Protein AF-M7T483-F1 (afdb_monomer_lite)

Sequence (157 aa):
MDLSTYAEATEHSGYFDQVITPQNVVDFENRFKQSIEASQPFVVAGEVCYWKNYGAYQSRNRITKRLLDFLSMDNHWQNFVQALRRLNKNPDCDNFLLFRKTCNQPKGFATPLTFLSFYNPAECPMVDKNIAYCGYIIEANMDMIIHLPSLREVMDG

pLDDT: mean 80.66, std 20.04, range [29.12, 96.88]

Radius of gyration: 17.55 Å; chains: 1; bounding box: 37×30×62 Å

Structure (mmCIF, N/CA/C/O backbone):
data_AF-M7T483-F1
#
_entry.id   AF-M7T483-F1
#
loop_
_atom_site.group_PDB
_atom_site.id
_atom_site.type_symbol
_atom_site.label_atom_id
_atom_site.label_alt_id
_atom_site.label_comp_id
_atom_site.label_asym_id
_atom_site.label_entity_id
_atom_site.label_seq_id
_atom_site.pdbx_PDB_ins_code
_atom_site.Cartn_x
_atom_site.Cartn_y
_atom_site.Cartn_z
_atom_site.occupancy
_atom_site.B_iso_or_equiv
_atom_site.auth_seq_id
_atom_site.auth_comp_id
_atom_site.auth_asym_id
_atom_site.auth_atom_id
_atom_site.pdbx_PDB_model_num
ATOM 1 N N . MET A 1 1 ? -2.509 13.318 8.811 1.00 85.50 1 MET A N 1
ATOM 2 C CA . MET A 1 1 ? -3.586 12.598 8.107 1.00 85.50 1 MET A CA 1
ATOM 3 C C . MET A 1 1 ? -4.179 11.599 9.076 1.00 85.50 1 MET A C 1
ATOM 5 O O . MET A 1 1 ? -3.464 10.709 9.504 1.00 85.50 1 MET A O 1
ATOM 9 N N . ASP A 1 2 ? -5.440 11.767 9.448 1.00 92.12 2 ASP A N 1
ATOM 10 C CA . ASP A 1 2 ? -6.140 10.838 10.338 1.00 92.12 2 ASP A CA 1
ATOM 11 C C . ASP A 1 2 ? -6.719 9.666 9.530 1.00 92.12 2 ASP A C 1
ATOM 13 O O . ASP A 1 2 ? -7.585 9.882 8.674 1.00 92.12 2 ASP A O 1
ATOM 17 N N . LEU A 1 3 ? -6.220 8.445 9.756 1.00 93.56 3 LEU A N 1
ATOM 18 C CA . LEU A 1 3 ? -6.688 7.259 9.037 1.00 93.56 3 LEU A CA 1
ATOM 19 C C . LEU A 1 3 ? -8.079 6.806 9.496 1.00 93.56 3 LEU A C 1
ATOM 21 O O . LEU A 1 3 ? -8.807 6.253 8.674 1.00 93.56 3 LEU A O 1
ATOM 25 N N . SER A 1 4 ? -8.488 7.129 10.729 1.00 94.56 4 SER A N 1
ATOM 26 C CA . SER A 1 4 ? -9.784 6.716 11.310 1.00 94.56 4 SER A CA 1
ATOM 27 C C . SER A 1 4 ? -10.975 7.321 10.591 1.00 94.56 4 SER A C 1
ATOM 29 O O . SER A 1 4 ? -12.099 6.834 10.653 1.00 94.56 4 SER A O 1
ATOM 31 N N . THR A 1 5 ? -10.703 8.361 9.814 1.00 93.62 5 THR A N 1
ATOM 32 C CA . THR A 1 5 ? -11.673 8.961 8.921 1.00 93.62 5 THR A CA 1
ATOM 33 C C . THR A 1 5 ? -12.023 8.061 7.732 1.00 93.62 5 THR A C 1
ATOM 35 O O . THR A 1 5 ? -12.873 8.462 6.947 1.00 93.62 5 THR A O 1
ATOM 38 N N . TYR A 1 6 ? -11.372 6.913 7.508 1.00 94.81 6 TYR A N 1
ATOM 39 C CA . TYR A 1 6 ? -11.778 5.960 6.465 1.00 94.81 6 TYR A CA 1
ATOM 40 C C . TYR A 1 6 ? -13.183 5.424 6.767 1.00 94.81 6 TYR A C 1
ATOM 42 O O . TYR A 1 6 ? -13.481 5.045 7.895 1.00 94.81 6 TYR A O 1
ATOM 50 N N . ALA A 1 7 ? -14.062 5.417 5.764 1.00 93.88 7 ALA A N 1
ATOM 51 C CA . ALA A 1 7 ? -15.483 5.124 5.943 1.00 93.88 7 ALA A CA 1
ATOM 52 C C . ALA A 1 7 ? -15.731 3.718 6.513 1.00 93.88 7 ALA A C 1
ATOM 54 O O . ALA A 1 7 ? -16.668 3.532 7.283 1.00 93.88 7 ALA A O 1
ATOM 55 N N . GLU A 1 8 ? -14.865 2.757 6.182 1.00 94.81 8 GLU A N 1
ATOM 56 C CA . GLU A 1 8 ? -14.955 1.363 6.638 1.00 94.81 8 GLU A CA 1
ATOM 57 C C . GLU A 1 8 ? -13.886 1.038 7.697 1.00 94.81 8 GLU A C 1
ATOM 59 O O . GLU A 1 8 ? -13.556 -0.121 7.917 1.00 94.81 8 GLU A O 1
ATOM 64 N N . ALA A 1 9 ? -13.325 2.044 8.389 1.00 94.00 9 ALA A N 1
ATOM 65 C CA . ALA A 1 9 ? -12.304 1.820 9.424 1.00 94.00 9 ALA A CA 1
ATOM 66 C C . ALA A 1 9 ? -12.780 0.844 10.517 1.00 94.00 9 ALA A C 1
ATOM 68 O O . ALA A 1 9 ? -12.014 0.013 10.995 1.00 94.00 9 ALA A O 1
ATOM 69 N N . THR A 1 10 ? -14.068 0.895 10.872 1.00 93.50 10 THR A N 1
ATOM 70 C CA . THR A 1 10 ? -14.661 0.007 11.889 1.00 93.50 10 THR A CA 1
ATOM 71 C C . THR A 1 10 ? -14.723 -1.465 11.468 1.00 93.50 10 THR A C 1
ATOM 73 O O . THR A 1 10 ? -14.725 -2.336 12.336 1.00 93.50 10 THR A O 1
ATOM 76 N N . GLU A 1 11 ? -14.705 -1.763 10.165 1.00 94.12 11 GLU A N 1
ATOM 77 C CA . GLU A 1 11 ? -14.669 -3.132 9.624 1.00 94.12 11 GLU A CA 1
ATOM 78 C C . GLU A 1 11 ? -13.260 -3.748 9.706 1.00 94.12 11 GLU A C 1
ATOM 80 O O . GLU A 1 11 ? -13.072 -4.950 9.510 1.00 94.12 11 GLU A O 1
ATOM 85 N N . HIS A 1 12 ? -12.259 -2.931 10.038 1.00 93.06 12 HIS A N 1
ATOM 86 C CA . HIS A 1 12 ? -10.848 -3.286 10.036 1.00 93.06 12 HIS A CA 1
ATOM 87 C C . HIS A 1 12 ? -10.199 -2.995 11.393 1.00 93.06 12 HIS A C 1
ATOM 89 O O . HIS A 1 12 ? -9.280 -2.187 11.501 1.00 93.06 12 HIS A O 1
ATOM 95 N N . SER A 1 13 ? -10.677 -3.664 12.445 1.00 90.19 13 SER A N 1
ATOM 96 C CA . SER A 1 13 ? -10.157 -3.485 13.808 1.00 90.19 13 SER A CA 1
ATOM 97 C C . SER A 1 13 ? -8.630 -3.655 13.879 1.00 90.19 13 SER A C 1
ATOM 99 O O . SER A 1 13 ? -8.084 -4.621 13.345 1.00 90.19 13 SER A O 1
ATOM 101 N N . GLY A 1 14 ? -7.946 -2.709 14.531 1.00 91.38 14 GLY A N 1
ATOM 102 C CA . GLY A 1 14 ? -6.478 -2.656 14.619 1.00 91.38 14 GLY A CA 1
ATOM 103 C C . GLY A 1 14 ? -5.778 -2.044 13.398 1.00 91.38 14 GLY A C 1
ATOM 104 O O . GLY A 1 14 ? -4.550 -2.008 13.354 1.00 91.38 14 GLY A O 1
ATOM 105 N N . TYR A 1 15 ? -6.544 -1.565 12.415 1.00 94.62 15 TYR A N 1
ATOM 106 C CA . TYR A 1 15 ? -6.067 -0.811 11.260 1.00 94.62 15 TYR A CA 1
ATOM 107 C C . TYR A 1 15 ? -6.847 0.496 11.132 1.00 94.62 15 TYR A C 1
ATOM 109 O O . TYR A 1 15 ? -7.947 0.637 11.663 1.00 94.62 15 TYR A O 1
ATOM 117 N N . PHE A 1 16 ? -6.286 1.458 10.395 1.00 95.25 16 PHE A N 1
ATOM 118 C CA . PHE A 1 16 ? -6.888 2.780 10.206 1.00 95.25 16 PHE A CA 1
ATOM 119 C C . PHE A 1 16 ? -7.154 3.529 11.526 1.00 95.25 16 PHE A C 1
ATOM 121 O O . PHE A 1 16 ? -8.013 4.392 11.579 1.00 95.25 16 PHE A O 1
ATOM 128 N N . ASP A 1 17 ? -6.418 3.252 12.597 1.00 94.75 17 ASP A N 1
ATOM 129 C CA . ASP A 1 17 ? -6.682 3.756 13.955 1.00 94.75 17 ASP A CA 1
ATOM 130 C C . ASP A 1 17 ? -5.732 4.881 14.399 1.00 94.75 17 ASP A C 1
ATOM 132 O O . ASP A 1 17 ? -5.738 5.316 15.550 1.00 94.75 17 ASP A O 1
ATOM 136 N N . GLN A 1 18 ? -4.912 5.377 13.477 1.00 93.19 18 GLN A N 1
ATOM 137 C CA . GLN A 1 18 ? -3.783 6.252 13.775 1.00 93.19 18 GLN A CA 1
ATOM 138 C C . GLN A 1 18 ? -3.810 7.552 12.967 1.00 93.19 18 GLN A C 1
ATOM 140 O O . GLN A 1 18 ? -4.285 7.624 11.829 1.00 93.19 18 GLN A O 1
ATOM 145 N N . VAL A 1 19 ? -3.223 8.594 13.555 1.00 94.44 19 VAL A N 1
ATOM 146 C CA . VAL A 1 19 ? -2.977 9.878 12.897 1.00 94.44 19 VAL A CA 1
ATOM 147 C C . VAL A 1 19 ? -1.531 9.923 12.421 1.00 94.44 19 VAL A C 1
ATOM 149 O O . VAL A 1 19 ? -0.605 9.969 13.226 1.00 94.44 19 VAL A O 1
ATOM 152 N N . ILE A 1 20 ? -1.331 9.956 11.105 1.00 91.25 20 ILE A N 1
ATOM 153 C CA . ILE A 1 20 ? -0.003 10.054 10.495 1.00 91.25 20 ILE A CA 1
ATOM 154 C C . ILE A 1 20 ? 0.449 11.514 10.439 1.00 91.25 20 ILE A C 1
ATOM 156 O O . ILE A 1 20 ? -0.238 12.370 9.868 1.00 91.25 20 ILE A O 1
ATOM 160 N N . THR A 1 21 ? 1.617 11.800 10.991 1.00 88.44 21 THR A N 1
ATOM 161 C CA . THR A 1 21 ? 2.282 13.104 11.044 1.00 88.44 21 THR A CA 1
ATOM 162 C C . THR A 1 21 ? 3.714 12.978 10.506 1.00 88.44 21 THR A C 1
ATOM 164 O O . THR A 1 21 ? 4.222 11.867 10.353 1.00 88.44 21 THR A O 1
ATOM 167 N N . PRO A 1 22 ? 4.414 14.093 10.230 1.00 86.44 22 PRO A N 1
ATOM 168 C CA . PRO A 1 22 ? 5.828 14.033 9.861 1.00 86.44 22 PRO A CA 1
ATOM 169 C C . PRO A 1 22 ? 6.711 13.318 10.897 1.00 86.44 22 PRO A C 1
ATOM 171 O O . PRO A 1 22 ? 7.745 12.772 10.536 1.00 86.44 22 PRO A O 1
ATOM 174 N N . GLN A 1 23 ? 6.312 13.305 12.172 1.00 87.44 23 GLN A N 1
ATOM 175 C CA . GLN A 1 23 ? 7.084 12.697 13.256 1.00 87.44 23 GLN A CA 1
ATOM 176 C C . GLN A 1 23 ? 6.980 11.167 13.292 1.00 87.44 23 GLN A C 1
ATOM 178 O O . GLN A 1 23 ? 7.907 10.533 13.780 1.00 87.44 23 GLN A O 1
ATOM 183 N N . ASN A 1 24 ? 5.888 10.578 12.791 1.00 88.31 24 ASN A N 1
ATOM 184 C CA . ASN A 1 24 ? 5.648 9.128 12.856 1.00 88.31 24 ASN A CA 1
ATOM 185 C C . ASN A 1 24 ? 5.548 8.447 11.480 1.00 88.31 24 ASN A C 1
ATOM 187 O O . ASN A 1 24 ? 5.263 7.253 11.404 1.00 88.31 24 ASN A O 1
ATOM 191 N N . VAL A 1 25 ? 5.796 9.176 10.384 1.00 87.88 25 VAL A N 1
ATOM 192 C CA . VAL A 1 25 ? 5.761 8.602 9.029 1.00 87.88 25 VAL A CA 1
ATOM 193 C C . VAL A 1 25 ? 6.766 7.456 8.866 1.00 87.88 25 VAL A C 1
ATOM 195 O O . VAL A 1 25 ? 6.446 6.457 8.234 1.00 87.88 25 VAL A O 1
ATOM 198 N N . VAL A 1 26 ? 7.932 7.547 9.513 1.00 89.19 26 VAL A N 1
ATOM 199 C CA . VAL A 1 26 ? 8.960 6.492 9.491 1.00 89.19 26 VAL A CA 1
ATOM 200 C C . VAL A 1 26 ? 8.461 5.214 10.169 1.00 89.19 26 VAL A C 1
ATOM 202 O O . VAL A 1 26 ? 8.668 4.115 9.656 1.00 89.19 26 VAL A O 1
ATOM 205 N N . ASP A 1 27 ? 7.753 5.333 11.292 1.00 91.06 27 ASP A N 1
ATOM 206 C CA . ASP A 1 27 ? 7.159 4.178 11.973 1.00 91.06 27 ASP A CA 1
ATOM 207 C C . ASP A 1 27 ? 6.058 3.544 11.116 1.00 91.06 27 ASP A C 1
ATOM 209 O O . ASP A 1 27 ? 5.950 2.318 11.030 1.00 91.06 27 ASP A O 1
ATOM 213 N N . PHE A 1 28 ? 5.281 4.374 10.419 1.00 91.75 28 PHE A N 1
ATOM 214 C CA . PHE A 1 28 ? 4.248 3.919 9.498 1.00 91.75 28 PHE A CA 1
ATOM 215 C C . PHE A 1 28 ? 4.829 3.151 8.295 1.00 91.75 28 PHE A C 1
ATOM 217 O O . PHE A 1 28 ? 4.333 2.069 7.964 1.00 91.75 28 PHE A O 1
ATOM 224 N N . GLU A 1 29 ? 5.914 3.648 7.694 1.00 91.56 29 GLU A N 1
ATOM 225 C CA . GLU A 1 29 ? 6.679 2.954 6.646 1.00 91.56 29 GLU A CA 1
ATOM 226 C C . GLU A 1 29 ? 7.225 1.609 7.143 1.00 91.56 29 GLU A C 1
ATOM 228 O O . GLU A 1 29 ? 6.997 0.563 6.525 1.00 91.56 29 GLU A O 1
ATOM 233 N N . ASN A 1 30 ? 7.877 1.610 8.308 1.00 91.62 30 ASN A N 1
ATOM 234 C CA . ASN A 1 30 ? 8.443 0.404 8.909 1.00 91.62 30 ASN A CA 1
ATOM 235 C C . ASN A 1 30 ? 7.373 -0.652 9.199 1.00 91.62 30 ASN A C 1
ATOM 237 O O . ASN A 1 30 ? 7.592 -1.837 8.934 1.00 91.62 30 ASN A O 1
ATOM 241 N N . ARG A 1 31 ? 6.198 -0.243 9.687 1.00 92.62 31 ARG A N 1
ATOM 242 C CA . ARG A 1 31 ? 5.080 -1.156 9.946 1.00 92.62 31 ARG A CA 1
ATOM 243 C C . ARG A 1 31 ? 4.547 -1.781 8.659 1.00 92.62 31 ARG A C 1
ATOM 245 O O . ARG A 1 31 ? 4.260 -2.980 8.646 1.00 92.62 31 ARG A O 1
ATOM 252 N N . PHE A 1 32 ? 4.452 -1.014 7.569 1.00 94.81 32 PHE A N 1
ATOM 253 C CA . PHE A 1 32 ? 4.103 -1.569 6.259 1.00 94.81 32 PHE A CA 1
ATOM 254 C C . PHE A 1 32 ? 5.134 -2.610 5.818 1.00 94.81 32 PHE A C 1
ATOM 256 O O . PHE A 1 32 ? 4.766 -3.749 5.535 1.00 94.81 32 PHE A O 1
ATOM 263 N N . LYS A 1 33 ? 6.428 -2.268 5.842 1.00 94.62 33 LYS A N 1
ATOM 264 C CA . LYS A 1 33 ? 7.511 -3.191 5.475 1.00 94.62 33 LYS A CA 1
ATOM 265 C C . LYS A 1 33 ? 7.470 -4.487 6.289 1.00 94.62 33 LYS A C 1
ATOM 267 O O . LYS A 1 33 ? 7.494 -5.573 5.715 1.00 94.62 33 LYS A O 1
ATOM 272 N N . GLN A 1 34 ? 7.361 -4.382 7.612 1.00 93.69 34 GLN A N 1
ATOM 273 C CA . GLN A 1 34 ? 7.255 -5.541 8.503 1.00 93.69 34 GLN A CA 1
ATOM 274 C C . GLN A 1 34 ? 6.025 -6.394 8.188 1.00 93.69 34 GLN A C 1
ATOM 276 O O . GLN A 1 34 ? 6.107 -7.618 8.219 1.00 93.69 34 GLN A O 1
ATOM 281 N N . SER A 1 35 ? 4.906 -5.763 7.829 1.00 93.00 35 SER A N 1
ATOM 282 C CA . SER A 1 35 ? 3.679 -6.469 7.459 1.00 93.00 35 SER A CA 1
ATOM 283 C C . SER A 1 35 ? 3.833 -7.265 6.161 1.00 93.00 35 SER A C 1
ATOM 285 O O . SER A 1 35 ? 3.368 -8.403 6.091 1.00 93.00 35 SER A O 1
ATOM 287 N N . ILE A 1 36 ? 4.535 -6.717 5.161 1.00 94.19 36 ILE A N 1
ATOM 288 C CA . ILE A 1 36 ? 4.888 -7.447 3.931 1.00 94.19 36 ILE A CA 1
ATOM 289 C C . ILE A 1 36 ? 5.785 -8.649 4.249 1.00 94.19 36 ILE A C 1
ATOM 291 O O . ILE A 1 36 ? 5.554 -9.742 3.731 1.00 94.19 36 ILE A O 1
ATOM 295 N N . GLU A 1 37 ? 6.783 -8.479 5.121 1.00 92.00 37 GLU A N 1
ATOM 296 C CA . GLU A 1 37 ? 7.701 -9.568 5.470 1.00 92.00 37 GLU A CA 1
ATOM 297 C C . GLU A 1 37 ? 7.037 -10.676 6.290 1.00 92.00 37 GLU A C 1
ATOM 299 O O . GLU A 1 37 ? 7.214 -11.858 5.994 1.00 92.00 37 GLU A O 1
ATOM 304 N N . ALA A 1 38 ? 6.211 -10.302 7.264 1.00 89.25 38 ALA A N 1
ATOM 305 C CA . ALA A 1 38 ? 5.491 -11.231 8.127 1.00 89.25 38 ALA A CA 1
ATOM 306 C C . ALA A 1 38 ? 4.218 -11.811 7.482 1.00 89.25 38 ALA A C 1
ATOM 308 O O . ALA A 1 38 ? 3.492 -12.548 8.145 1.00 89.25 38 ALA A O 1
ATOM 309 N N . SER A 1 39 ? 3.937 -11.499 6.209 1.00 83.25 39 SER A N 1
ATOM 310 C CA . SER A 1 39 ? 2.720 -11.930 5.496 1.00 83.25 39 SER A CA 1
ATOM 311 C C . SER A 1 39 ? 1.427 -11.589 6.252 1.00 83.25 39 SER A C 1
ATOM 313 O O . SER A 1 39 ? 0.477 -12.370 6.279 1.00 83.25 39 SER A O 1
ATOM 315 N N . GLN A 1 40 ? 1.405 -10.412 6.879 1.00 85.31 40 GLN A N 1
ATOM 316 C CA . GLN A 1 40 ? 0.259 -9.876 7.615 1.00 85.31 40 GLN A CA 1
ATOM 317 C C . GLN A 1 40 ? -0.919 -9.560 6.671 1.00 85.31 40 GLN A C 1
ATOM 319 O O . GLN A 1 40 ? -0.739 -9.551 5.449 1.00 85.31 40 GLN A O 1
ATOM 324 N N . PRO A 1 41 ? -2.129 -9.304 7.205 1.00 89.75 41 PRO A N 1
ATOM 325 C CA . PRO A 1 41 ? -3.314 -9.008 6.405 1.00 89.75 41 PRO A CA 1
ATOM 326 C C . PRO A 1 41 ? -3.123 -7.872 5.392 1.00 89.75 41 PRO A C 1
ATOM 328 O O . PRO A 1 41 ? -2.488 -6.853 5.671 1.00 89.75 41 PRO A O 1
ATOM 331 N N . PHE A 1 42 ? -3.776 -8.014 4.236 1.00 94.44 42 PHE A N 1
ATOM 332 C CA . PHE A 1 42 ? -3.755 -7.050 3.127 1.00 94.44 42 PHE A CA 1
ATOM 333 C C . PHE A 1 42 ? -4.212 -5.632 3.506 1.00 94.44 42 PHE A C 1
ATOM 335 O O . PHE A 1 42 ? -3.934 -4.673 2.784 1.00 94.44 42 PHE A O 1
ATOM 342 N N . VAL A 1 43 ? -4.901 -5.491 4.642 1.00 96.50 43 VAL A N 1
ATOM 343 C CA . VAL A 1 43 ? -5.446 -4.233 5.165 1.00 96.50 43 VAL A CA 1
ATOM 344 C C . VAL A 1 43 ? -4.366 -3.155 5.317 1.00 96.50 43 VAL A C 1
ATOM 346 O O . VAL A 1 43 ? -4.629 -1.983 5.047 1.00 96.50 43 VAL A O 1
ATOM 349 N N . VAL A 1 44 ? -3.120 -3.547 5.612 1.00 95.50 44 VAL A N 1
ATOM 350 C CA . VAL A 1 44 ? -1.979 -2.620 5.701 1.00 95.50 44 VAL A CA 1
ATOM 351 C C . VAL A 1 44 ? -1.728 -1.854 4.393 1.00 95.50 44 VAL A C 1
ATOM 353 O O . VAL A 1 44 ? -1.328 -0.689 4.406 1.00 95.50 44 VAL A O 1
ATOM 356 N N . ALA A 1 45 ? -2.005 -2.470 3.237 1.00 95.94 45 ALA A N 1
ATOM 357 C CA . ALA A 1 45 ? -1.904 -1.793 1.948 1.00 95.94 45 ALA A CA 1
ATOM 358 C C . ALA A 1 45 ? -3.031 -0.766 1.760 1.00 95.94 45 ALA A C 1
ATOM 360 O O . ALA A 1 45 ? -2.831 0.270 1.123 1.00 95.94 45 ALA A O 1
ATOM 361 N N . GLY A 1 46 ? -4.198 -1.015 2.358 1.00 95.62 46 GLY A N 1
ATOM 362 C CA . GLY A 1 46 ? -5.304 -0.066 2.404 1.00 95.62 46 GLY A CA 1
ATOM 363 C C . GLY A 1 46 ? -4.947 1.216 3.150 1.00 95.62 46 GLY A C 1
ATOM 364 O O . GLY A 1 46 ? -5.242 2.301 2.654 1.00 95.62 46 GLY A O 1
ATOM 365 N N . GLU A 1 47 ? -4.252 1.116 4.284 1.00 95.38 47 GLU A N 1
ATOM 366 C CA . GLU A 1 47 ? -3.819 2.284 5.063 1.00 95.38 47 GLU A CA 1
ATOM 367 C C . GLU A 1 47 ? -2.867 3.180 4.272 1.00 95.38 47 GLU A C 1
ATOM 369 O O . GLU A 1 47 ? -3.068 4.394 4.201 1.00 95.38 47 GLU A O 1
ATOM 374 N N . VAL A 1 48 ? -1.863 2.587 3.619 1.00 94.12 48 VAL A N 1
ATOM 375 C CA . VAL A 1 48 ? -0.912 3.326 2.772 1.00 94.12 48 VAL A CA 1
ATOM 376 C C . VAL A 1 48 ? -1.625 3.937 1.564 1.00 94.12 48 VAL A C 1
ATOM 378 O O . VAL A 1 48 ? -1.399 5.101 1.226 1.00 94.12 48 VAL A O 1
ATOM 381 N N . CYS A 1 49 ? -2.541 3.192 0.937 1.00 93.75 49 CYS A N 1
ATOM 382 C CA . CYS A 1 49 ? -3.351 3.690 -0.170 1.00 93.75 49 CYS A CA 1
ATOM 383 C C . CYS A 1 49 ? -4.208 4.892 0.250 1.00 93.75 49 CYS A C 1
ATOM 385 O O . CYS A 1 49 ? -4.239 5.909 -0.449 1.00 93.75 49 CYS A O 1
ATOM 387 N N . TYR A 1 50 ? -4.857 4.804 1.408 1.00 92.94 50 TYR A N 1
ATOM 388 C CA . TYR A 1 50 ? -5.693 5.870 1.946 1.00 92.94 50 TYR A CA 1
ATOM 389 C C . TYR A 1 50 ? -4.881 7.109 2.316 1.00 92.94 50 TYR A C 1
ATOM 391 O O . TYR A 1 50 ? -5.279 8.229 1.997 1.00 92.94 50 TYR A O 1
ATOM 399 N N . TRP A 1 51 ? -3.720 6.905 2.941 1.00 90.81 51 TRP A N 1
ATOM 400 C CA . TRP A 1 51 ? -2.788 7.967 3.297 1.00 90.81 51 TRP A CA 1
ATOM 401 C C . TRP A 1 51 ? -2.263 8.716 2.065 1.00 90.81 51 TRP A C 1
ATOM 403 O O . TRP A 1 51 ? -2.239 9.946 2.066 1.00 90.81 51 TRP A O 1
ATOM 413 N N . LYS A 1 52 ? -1.882 7.993 1.000 1.00 87.06 52 LYS A N 1
ATOM 414 C CA . LYS A 1 52 ? -1.271 8.589 -0.198 1.00 87.06 52 LYS A CA 1
ATOM 415 C C . LYS A 1 52 ? -2.251 9.380 -1.057 1.00 87.06 52 LYS A C 1
ATOM 417 O O . LYS A 1 52 ? -1.857 10.344 -1.715 1.00 87.06 52 LYS A O 1
ATOM 422 N N . ASN A 1 53 ? -3.504 8.944 -1.134 1.00 81.75 53 ASN A N 1
ATOM 423 C CA . ASN A 1 53 ? -4.488 9.567 -2.011 1.00 81.75 53 ASN A CA 1
ATOM 424 C C . ASN A 1 53 ? -5.023 10.862 -1.381 1.00 81.75 53 ASN A C 1
ATOM 426 O O . ASN A 1 53 ? -6.104 10.906 -0.795 1.00 81.75 53 ASN A O 1
ATOM 430 N N . TYR A 1 54 ? -4.243 11.936 -1.524 1.00 67.00 54 TYR A N 1
ATOM 431 C CA . TYR A 1 54 ? -4.654 13.297 -1.197 1.00 67.00 54 TYR A CA 1
ATOM 432 C C . TYR A 1 54 ? -5.739 13.765 -2.177 1.00 67.00 54 TYR A C 1
ATOM 434 O O . TYR A 1 54 ? -5.598 13.636 -3.392 1.00 67.00 54 TYR A O 1
ATOM 442 N N . GLY A 1 55 ? -6.845 14.298 -1.657 1.00 65.69 55 GLY A N 1
ATOM 443 C CA . GLY A 1 55 ? -7.959 14.778 -2.472 1.00 65.69 55 GLY A CA 1
ATOM 444 C C . GLY A 1 55 ? -9.293 14.719 -1.737 1.00 65.69 55 GLY A C 1
ATOM 445 O O . GLY A 1 55 ? -9.340 14.580 -0.513 1.00 65.69 55 GLY A O 1
ATOM 446 N N . ALA A 1 56 ? -10.389 14.817 -2.493 1.00 75.00 56 ALA A N 1
ATOM 447 C CA . ALA A 1 56 ? -11.734 14.735 -1.936 1.00 75.00 56 ALA A CA 1
ATOM 448 C C . ALA A 1 56 ? -11.923 13.428 -1.152 1.00 75.00 56 ALA A C 1
ATOM 450 O O . ALA A 1 56 ? -11.631 12.340 -1.656 1.00 75.00 56 ALA A O 1
ATOM 451 N N . TYR A 1 57 ? -12.470 13.551 0.059 1.00 78.38 57 TYR A N 1
ATOM 452 C CA . TYR A 1 57 ? -12.743 12.449 0.984 1.00 78.38 57 TYR A CA 1
ATOM 453 C C . TYR A 1 57 ? -13.397 11.233 0.303 1.00 78.38 57 TYR A C 1
ATOM 455 O O . TYR A 1 57 ? -13.012 10.088 0.529 1.00 78.38 57 TYR A O 1
ATOM 463 N N . GLN A 1 58 ? -14.359 11.469 -0.587 1.00 83.06 58 GLN A N 1
ATOM 464 C CA . GLN A 1 58 ? -15.060 10.405 -1.310 1.00 83.06 58 GLN A CA 1
ATOM 465 C C . GLN A 1 58 ? -14.145 9.632 -2.272 1.00 83.06 58 GLN A C 1
ATOM 467 O O . GLN A 1 58 ? -14.262 8.415 -2.400 1.00 83.06 58 GLN A O 1
ATOM 472 N N . SER A 1 59 ? -13.207 10.319 -2.931 1.00 84.31 59 SER A N 1
ATOM 473 C CA . SER A 1 59 ? -12.302 9.690 -3.894 1.00 84.31 59 SER A CA 1
ATOM 474 C C . SER A 1 59 ? -11.323 8.746 -3.201 1.00 84.31 59 SER A C 1
ATOM 476 O O . SER A 1 59 ? -11.187 7.602 -3.630 1.00 84.31 59 SER A O 1
ATOM 478 N N . ARG A 1 60 ? -10.705 9.182 -2.093 1.00 87.44 60 ARG A N 1
ATOM 479 C CA . ARG A 1 60 ? -9.778 8.336 -1.322 1.00 87.44 60 ARG A CA 1
ATOM 480 C C . ARG A 1 60 ? -10.462 7.082 -0.779 1.00 87.44 60 ARG A C 1
ATOM 482 O O . ARG A 1 60 ? -9.931 5.996 -0.958 1.00 87.44 60 ARG A O 1
ATOM 489 N N . ASN A 1 61 ? -11.674 7.212 -0.229 1.00 91.88 61 ASN A N 1
ATOM 490 C CA . ASN A 1 61 ? -12.447 6.070 0.264 1.00 91.88 61 ASN A CA 1
ATOM 491 C C . ASN A 1 61 ? -12.714 5.059 -0.847 1.00 91.88 61 ASN A C 1
ATOM 493 O O . ASN A 1 61 ? -12.427 3.880 -0.692 1.00 91.88 61 ASN A O 1
ATOM 497 N N . ARG A 1 62 ? -13.192 5.531 -2.003 1.00 91.62 62 ARG A N 1
ATOM 498 C CA . ARG A 1 62 ? -13.471 4.666 -3.153 1.00 91.62 62 ARG A CA 1
ATOM 499 C C . ARG A 1 62 ? -12.218 3.949 -3.664 1.00 91.62 62 ARG A C 1
ATOM 501 O O . ARG A 1 62 ? -12.303 2.782 -4.032 1.00 91.62 62 ARG A O 1
ATOM 508 N N . ILE A 1 63 ? -11.077 4.638 -3.727 1.00 91.12 63 ILE A N 1
ATOM 509 C CA . ILE A 1 63 ? -9.811 4.051 -4.193 1.00 91.12 63 ILE A CA 1
ATOM 510 C C . ILE A 1 63 ? -9.315 2.996 -3.199 1.00 91.12 63 ILE A C 1
ATOM 512 O O . ILE A 1 63 ? -8.989 1.886 -3.617 1.00 91.12 63 ILE A O 1
ATOM 516 N N . THR A 1 64 ? -9.312 3.315 -1.902 1.00 94.19 64 THR A N 1
ATOM 517 C CA . THR A 1 64 ? -8.912 2.387 -0.838 1.00 94.19 64 THR A CA 1
ATOM 518 C C . THR A 1 64 ? -9.820 1.168 -0.788 1.00 94.19 64 THR A C 1
ATOM 520 O O . THR A 1 64 ? -9.312 0.051 -0.824 1.00 94.19 64 THR A O 1
ATOM 523 N N . LYS A 1 65 ? -11.144 1.359 -0.807 1.00 95.12 65 LYS A N 1
ATOM 524 C CA . LYS A 1 65 ? -12.109 0.258 -0.836 1.00 95.12 65 LYS A CA 1
ATOM 525 C C . LYS A 1 65 ? -11.865 -0.663 -2.025 1.00 95.12 65 LYS A C 1
ATOM 527 O O . LYS A 1 65 ? -11.710 -1.863 -1.861 1.00 95.12 65 LYS A O 1
ATOM 532 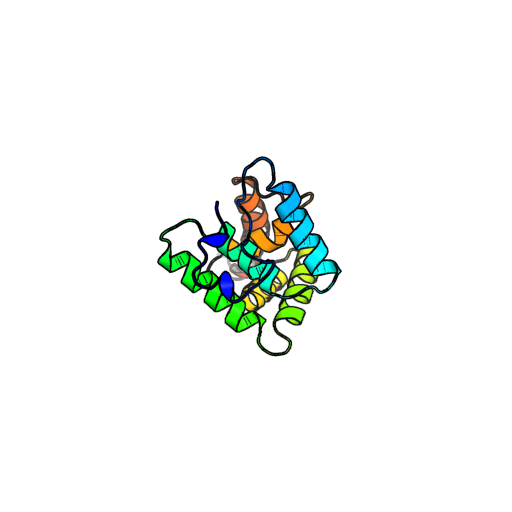N N . ARG A 1 66 ? -11.728 -0.094 -3.225 1.00 94.50 66 ARG A N 1
ATOM 533 C CA . ARG A 1 66 ? -11.460 -0.868 -4.443 1.00 94.50 66 ARG A CA 1
ATOM 534 C C . ARG A 1 66 ? -10.161 -1.683 -4.362 1.00 94.50 66 ARG A C 1
ATOM 536 O O . ARG A 1 66 ? -10.082 -2.754 -4.964 1.00 94.50 66 ARG A O 1
ATOM 543 N N . LEU A 1 67 ? -9.132 -1.163 -3.692 1.00 95.69 67 LEU A N 1
ATOM 544 C CA . LEU A 1 67 ? -7.906 -1.916 -3.436 1.00 95.69 67 LEU A CA 1
ATOM 545 C C . LEU A 1 67 ? -8.171 -3.061 -2.452 1.00 95.69 67 LEU A C 1
ATOM 547 O O . LEU A 1 67 ? -7.782 -4.188 -2.736 1.00 95.69 67 LEU A O 1
ATOM 551 N N . LEU A 1 68 ? -8.829 -2.785 -1.326 1.00 96.75 68 LEU A N 1
ATOM 552 C CA . LEU A 1 68 ? -9.129 -3.781 -0.294 1.00 96.75 68 LEU A CA 1
ATOM 553 C C . LEU A 1 68 ? -10.015 -4.913 -0.829 1.00 96.75 68 LEU A C 1
ATOM 555 O O . LEU A 1 68 ? -9.667 -6.076 -0.654 1.00 96.75 68 LEU A O 1
ATOM 559 N N . ASP A 1 69 ? -11.083 -4.580 -1.557 1.00 96.56 69 ASP A N 1
ATOM 560 C CA . ASP A 1 69 ? -11.974 -5.542 -2.217 1.00 96.56 69 ASP A CA 1
ATOM 561 C C . ASP A 1 69 ? -11.208 -6.435 -3.208 1.00 96.56 69 ASP A C 1
ATOM 563 O O . ASP A 1 69 ? -11.534 -7.603 -3.376 1.00 96.56 69 ASP A O 1
ATOM 567 N N . PHE A 1 70 ? -10.181 -5.900 -3.875 1.00 96.50 70 PHE A N 1
ATOM 568 C CA . PHE A 1 70 ? -9.358 -6.672 -4.805 1.00 96.50 70 PHE A CA 1
ATOM 569 C C . PHE A 1 70 ? -8.342 -7.559 -4.087 1.00 96.50 70 PHE A C 1
ATOM 571 O O . PHE A 1 70 ? -8.152 -8.708 -4.466 1.00 96.50 70 PHE A O 1
ATOM 578 N N . LEU A 1 71 ? -7.669 -7.038 -3.060 1.00 96.62 71 LEU A N 1
ATOM 579 C CA . LEU A 1 71 ? -6.648 -7.787 -2.328 1.00 96.62 71 LEU A CA 1
ATOM 580 C C . LEU A 1 71 ? -7.236 -8.881 -1.431 1.00 96.62 71 LEU A C 1
ATOM 582 O O . LEU A 1 71 ? -6.520 -9.831 -1.112 1.00 96.62 71 LEU A O 1
ATOM 586 N N . SER A 1 72 ? -8.509 -8.761 -1.047 1.00 96.25 72 SER A N 1
ATOM 587 C CA . SER A 1 72 ? -9.234 -9.778 -0.282 1.00 96.25 72 SER A CA 1
ATOM 588 C C . SER A 1 72 ? -9.609 -11.012 -1.111 1.00 96.25 72 SER A C 1
ATOM 590 O O . SER A 1 72 ? -9.917 -12.054 -0.537 1.00 96.25 72 SER A O 1
ATOM 592 N N . MET A 1 73 ? -9.557 -10.926 -2.445 1.00 95.56 73 MET A N 1
ATOM 593 C CA . MET A 1 73 ? -9.790 -12.063 -3.335 1.00 95.56 73 MET A CA 1
ATOM 594 C C . MET A 1 73 ? -8.649 -13.088 -3.245 1.00 95.56 73 MET A C 1
ATOM 596 O O . MET A 1 73 ? -7.481 -12.735 -3.051 1.00 95.56 73 MET A O 1
ATOM 600 N N . ASP A 1 74 ? -8.971 -14.364 -3.471 1.00 93.19 74 ASP A N 1
ATOM 601 C CA . ASP A 1 74 ? -8.012 -15.471 -3.383 1.00 93.19 74 ASP A CA 1
ATOM 602 C C . ASP A 1 74 ? -6.717 -15.189 -4.158 1.00 93.19 74 ASP A C 1
ATOM 604 O O . ASP A 1 74 ? -6.730 -14.808 -5.331 1.00 93.19 74 ASP A O 1
ATOM 608 N N . ASN A 1 75 ? -5.578 -15.391 -3.491 1.00 93.31 75 ASN A N 1
ATOM 609 C CA . ASN A 1 75 ? -4.215 -15.199 -4.005 1.00 93.31 75 ASN A CA 1
ATOM 610 C C . ASN A 1 75 ? -3.826 -13.759 -4.395 1.00 93.31 75 ASN A C 1
ATOM 612 O O . ASN A 1 75 ? -2.661 -13.518 -4.714 1.00 93.31 75 ASN A O 1
ATOM 616 N N . HIS A 1 76 ? -4.729 -12.776 -4.344 1.00 95.81 76 HIS A N 1
ATOM 617 C CA . HIS A 1 76 ? -4.428 -11.415 -4.800 1.00 95.81 76 HIS A CA 1
ATOM 618 C C . HIS A 1 76 ? -3.441 -10.702 -3.877 1.00 95.81 76 HIS A C 1
ATOM 620 O O . HIS A 1 76 ? -2.488 -10.085 -4.358 1.00 95.81 76 HIS A O 1
ATOM 626 N N . TRP A 1 77 ? -3.597 -10.859 -2.561 1.00 96.06 77 TRP A N 1
ATOM 627 C CA . TRP A 1 77 ? -2.617 -10.364 -1.596 1.00 96.06 77 TRP A CA 1
ATOM 628 C C . TRP A 1 77 ? -1.225 -10.975 -1.793 1.00 96.06 77 TRP A C 1
ATOM 630 O O . TRP A 1 77 ? -0.223 -10.262 -1.825 1.00 96.06 77 TRP A O 1
ATOM 640 N N . GLN A 1 78 ? -1.148 -12.292 -1.991 1.00 95.56 78 GLN A N 1
ATOM 641 C CA . GLN A 1 78 ? 0.130 -12.964 -2.226 1.00 95.56 78 GLN A CA 1
ATOM 642 C C . GLN A 1 78 ? 0.784 -12.485 -3.525 1.00 95.56 78 GLN A C 1
ATOM 644 O O . GLN A 1 78 ? 1.980 -12.193 -3.538 1.00 95.56 78 GLN A O 1
ATOM 649 N N . ASN A 1 79 ? -0.002 -12.329 -4.592 1.00 96.19 79 ASN A N 1
ATOM 650 C CA . ASN A 1 79 ? 0.471 -11.782 -5.861 1.00 96.19 79 ASN A CA 1
ATOM 651 C C . ASN A 1 79 ? 0.985 -10.347 -5.700 1.00 96.19 79 ASN A C 1
ATOM 653 O O . ASN A 1 79 ? 2.035 -10.015 -6.246 1.00 96.19 79 ASN A O 1
ATOM 657 N N . PHE A 1 80 ? 0.291 -9.513 -4.920 1.00 96.88 80 PHE A N 1
ATOM 658 C CA . PHE A 1 80 ? 0.740 -8.164 -4.579 1.00 96.88 80 PHE A CA 1
ATOM 659 C C . PHE A 1 80 ? 2.102 -8.185 -3.877 1.00 96.88 80 PHE A C 1
ATOM 661 O O . PHE A 1 80 ? 3.029 -7.512 -4.326 1.00 96.88 80 PHE A O 1
ATOM 668 N N . VAL A 1 81 ? 2.253 -8.992 -2.822 1.00 96.81 81 VAL A N 1
ATOM 669 C CA . VAL A 1 81 ? 3.508 -9.115 -2.061 1.00 96.81 81 VAL A CA 1
ATOM 670 C C . VAL A 1 81 ? 4.651 -9.606 -2.953 1.00 96.81 81 VAL A C 1
ATOM 672 O O . VAL A 1 81 ? 5.749 -9.049 -2.930 1.00 96.81 81 VAL A O 1
ATOM 675 N N . GLN A 1 82 ? 4.407 -10.631 -3.773 1.00 96.19 82 GLN A N 1
ATOM 676 C CA . GLN A 1 82 ? 5.412 -11.176 -4.686 1.00 96.19 82 GLN A CA 1
ATOM 677 C C . GLN A 1 82 ? 5.827 -10.161 -5.755 1.00 96.19 82 GLN A C 1
ATOM 679 O O . GLN A 1 82 ? 7.020 -10.003 -6.016 1.00 96.19 82 GLN A O 1
ATOM 684 N N . ALA A 1 83 ? 4.867 -9.451 -6.350 1.00 96.19 83 ALA A N 1
ATOM 685 C CA . ALA A 1 83 ? 5.148 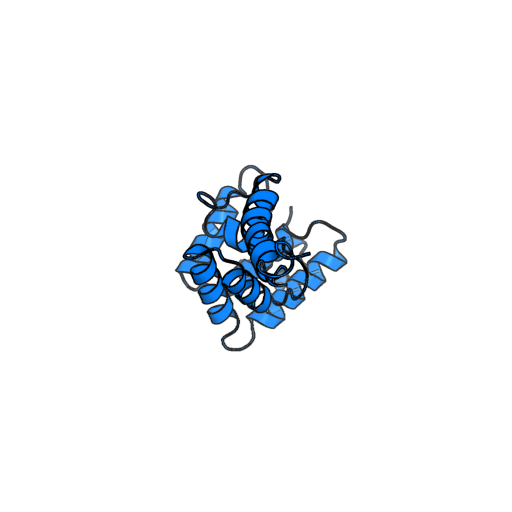-8.434 -7.353 1.00 96.19 83 ALA A CA 1
ATOM 686 C C . ALA A 1 83 ? 5.902 -7.233 -6.758 1.00 96.19 83 ALA A C 1
ATOM 688 O O . ALA A 1 83 ? 6.843 -6.753 -7.386 1.00 96.19 83 ALA A O 1
ATOM 689 N N . LEU A 1 84 ? 5.576 -6.809 -5.531 1.00 96.31 84 LEU A N 1
ATOM 690 C CA . LEU A 1 84 ? 6.307 -5.762 -4.810 1.00 96.31 84 LEU A CA 1
ATOM 691 C C . LEU A 1 84 ? 7.767 -6.160 -4.560 1.00 96.31 84 LEU A C 1
ATOM 693 O O . LEU A 1 84 ? 8.685 -5.405 -4.875 1.00 96.31 84 LEU A O 1
ATOM 697 N N . ARG A 1 85 ? 7.998 -7.377 -4.053 1.00 95.44 85 ARG A N 1
ATOM 698 C CA . ARG A 1 85 ? 9.350 -7.917 -3.832 1.00 95.44 85 ARG A CA 1
ATOM 699 C C . ARG A 1 85 ? 10.140 -8.032 -5.132 1.00 95.44 85 ARG A C 1
ATOM 701 O O . ARG A 1 85 ? 11.325 -7.705 -5.168 1.00 95.44 85 ARG A O 1
ATOM 708 N N . ARG A 1 86 ? 9.484 -8.488 -6.202 1.00 95.12 86 ARG A N 1
ATOM 709 C CA . ARG A 1 86 ? 10.079 -8.600 -7.537 1.00 95.12 86 ARG A CA 1
ATOM 710 C C . ARG A 1 86 ? 10.487 -7.233 -8.078 1.00 95.12 86 ARG A C 1
ATOM 712 O O . ARG A 1 86 ? 11.621 -7.094 -8.523 1.00 95.12 86 ARG A O 1
ATOM 719 N N . LEU A 1 87 ? 9.601 -6.242 -7.981 1.00 92.88 87 LEU A N 1
ATOM 720 C CA . LEU A 1 87 ? 9.882 -4.864 -8.374 1.00 92.88 87 LEU A CA 1
ATOM 721 C C . LEU A 1 87 ? 11.041 -4.271 -7.565 1.00 92.88 87 LEU A C 1
ATOM 723 O O . LEU A 1 87 ? 11.940 -3.679 -8.144 1.00 92.88 87 LEU A O 1
ATOM 727 N N . ASN A 1 88 ? 11.065 -4.482 -6.249 1.00 91.62 88 ASN A N 1
ATOM 728 C CA . ASN A 1 88 ? 12.158 -4.015 -5.397 1.00 91.62 88 ASN A CA 1
ATOM 729 C C . ASN A 1 88 ? 13.513 -4.634 -5.768 1.00 91.62 88 ASN A C 1
ATOM 731 O O . ASN A 1 88 ? 14.536 -3.962 -5.724 1.00 91.62 88 ASN A O 1
ATOM 735 N N . LYS A 1 89 ? 13.533 -5.924 -6.121 1.00 91.94 89 LYS A N 1
ATOM 736 C CA . LYS A 1 89 ? 14.765 -6.617 -6.520 1.00 91.94 89 LYS A CA 1
ATOM 737 C C . LYS A 1 89 ? 15.249 -6.193 -7.909 1.00 91.94 89 LYS A C 1
ATOM 739 O O . LYS A 1 89 ? 16.453 -6.177 -8.145 1.00 91.94 89 LYS A O 1
ATOM 744 N N . ASN A 1 90 ? 14.324 -5.931 -8.828 1.00 90.12 90 ASN A N 1
ATOM 745 C CA . ASN A 1 90 ? 14.619 -5.572 -10.208 1.00 90.12 90 ASN A CA 1
ATOM 746 C C . ASN A 1 90 ? 13.639 -4.481 -10.689 1.00 90.12 90 ASN A C 1
ATOM 748 O O . ASN A 1 90 ? 12.559 -4.811 -11.199 1.00 90.12 90 ASN A O 1
ATOM 752 N N . PRO A 1 91 ? 13.975 -3.194 -10.489 1.00 85.62 91 PRO A N 1
ATOM 753 C CA . PRO A 1 91 ? 13.095 -2.077 -10.804 1.00 85.62 91 PRO A CA 1
ATOM 754 C C . PRO A 1 91 ? 13.104 -1.760 -12.307 1.00 85.62 91 PRO A C 1
ATOM 756 O O . PRO A 1 91 ? 13.726 -0.801 -12.752 1.00 85.62 91 PRO A O 1
ATOM 759 N N . ASP A 1 92 ? 12.399 -2.578 -13.088 1.00 84.75 92 ASP A N 1
ATOM 760 C CA . ASP A 1 92 ? 12.179 -2.376 -14.524 1.00 84.75 92 ASP A CA 1
ATOM 761 C C . ASP A 1 92 ? 10.700 -2.088 -14.853 1.00 84.75 92 ASP A C 1
ATOM 763 O O . ASP A 1 92 ? 9.805 -2.189 -14.003 1.00 84.75 92 ASP A O 1
ATOM 767 N N . CYS A 1 93 ? 10.442 -1.703 -16.108 1.00 82.50 93 CYS A N 1
ATOM 768 C CA . CYS A 1 93 ? 9.100 -1.359 -16.575 1.00 82.50 93 CYS A CA 1
ATOM 769 C C . CYS A 1 93 ? 8.121 -2.538 -16.460 1.00 82.50 93 CYS A C 1
ATOM 771 O O . CYS A 1 93 ? 7.001 -2.361 -15.981 1.00 82.50 93 CYS A O 1
ATOM 773 N N . ASP A 1 94 ? 8.536 -3.748 -16.834 1.00 89.12 94 ASP A N 1
ATOM 774 C CA . ASP A 1 94 ? 7.667 -4.927 -16.823 1.00 89.12 94 ASP A CA 1
ATOM 775 C C . ASP A 1 94 ? 7.243 -5.305 -15.402 1.00 89.12 94 ASP A C 1
ATOM 777 O O . ASP A 1 94 ? 6.065 -5.574 -15.140 1.00 89.12 94 ASP A O 1
ATOM 781 N N . ASN A 1 95 ? 8.181 -5.268 -14.458 1.00 90.00 95 ASN A N 1
ATOM 782 C CA . ASN A 1 95 ? 7.929 -5.522 -13.046 1.00 90.00 95 ASN A CA 1
ATOM 783 C C . ASN A 1 95 ? 7.054 -4.421 -12.445 1.00 90.00 95 ASN A C 1
ATOM 785 O O . ASN A 1 95 ? 6.177 -4.717 -11.630 1.00 90.00 95 ASN A O 1
ATOM 789 N N . PHE A 1 96 ? 7.220 -3.170 -12.883 1.00 89.62 96 PHE A N 1
ATOM 790 C CA . PHE A 1 96 ? 6.348 -2.081 -12.460 1.00 89.62 96 PHE A CA 1
ATOM 791 C C . PHE A 1 96 ? 4.924 -2.256 -12.998 1.00 89.62 96 PHE A C 1
ATOM 793 O O . PHE A 1 96 ? 3.958 -2.153 -12.241 1.00 89.62 96 PHE A O 1
ATOM 800 N N . LEU A 1 97 ? 4.765 -2.569 -14.286 1.00 89.12 97 LEU A N 1
ATOM 801 C CA . LEU A 1 97 ? 3.462 -2.819 -14.904 1.00 89.12 97 LEU A CA 1
ATOM 802 C C . LEU A 1 97 ? 2.765 -4.033 -14.282 1.00 89.12 97 LEU A C 1
ATOM 804 O O . LEU A 1 97 ? 1.546 -4.001 -14.086 1.00 89.12 97 LEU A O 1
ATOM 808 N N . LEU A 1 98 ? 3.520 -5.078 -13.937 1.00 92.88 98 LEU A N 1
ATOM 809 C CA . LEU A 1 98 ? 3.026 -6.226 -13.183 1.00 92.88 98 LEU A CA 1
ATOM 810 C C . LEU A 1 98 ? 2.525 -5.798 -11.799 1.00 92.88 98 LEU A C 1
ATOM 812 O O . LEU A 1 98 ? 1.376 -6.077 -11.457 1.00 92.88 98 LEU A O 1
ATOM 816 N N . PHE A 1 99 ? 3.338 -5.075 -11.029 1.00 94.50 99 PHE A N 1
ATOM 817 C CA . PHE A 1 99 ? 2.956 -4.628 -9.690 1.00 94.50 99 PHE A CA 1
ATOM 818 C C . PHE A 1 99 ? 1.767 -3.656 -9.708 1.00 94.50 99 PHE A C 1
ATOM 820 O O . PHE A 1 99 ? 0.850 -3.727 -8.888 1.00 94.50 99 PHE A O 1
ATOM 827 N N . ARG A 1 100 ? 1.699 -2.784 -10.713 1.00 92.19 100 ARG A N 1
ATOM 828 C CA . ARG A 1 100 ? 0.559 -1.891 -10.920 1.00 92.19 100 ARG A CA 1
ATOM 829 C C . ARG A 1 100 ? -0.747 -2.669 -11.130 1.00 92.19 100 ARG A C 1
ATOM 831 O O . ARG A 1 100 ? -1.786 -2.273 -10.595 1.00 92.19 100 ARG A O 1
ATOM 838 N N . LYS A 1 101 ? -0.708 -3.791 -11.864 1.00 92.25 101 LYS A N 1
ATOM 839 C CA . LYS A 1 101 ? -1.869 -4.689 -12.023 1.00 92.25 101 LYS A CA 1
ATOM 840 C C . LYS A 1 101 ? -2.283 -5.307 -10.687 1.00 92.25 101 LYS A C 1
ATOM 842 O O . LYS A 1 101 ? -3.474 -5.324 -10.393 1.00 92.25 101 LYS A O 1
ATOM 847 N N . THR A 1 102 ? -1.331 -5.731 -9.852 1.00 94.81 102 THR A N 1
ATOM 848 C CA . THR A 1 102 ? -1.637 -6.294 -8.522 1.00 94.81 102 THR A CA 1
ATOM 849 C C . THR A 1 102 ? -2.150 -5.254 -7.525 1.00 94.81 102 THR A C 1
ATOM 851 O O . THR A 1 102 ? -2.726 -5.620 -6.510 1.00 94.81 102 THR A O 1
ATOM 854 N N . CYS A 1 103 ? -2.006 -3.958 -7.815 1.00 92.00 103 CYS A N 1
ATOM 855 C CA . CYS A 1 103 ? -2.635 -2.878 -7.050 1.00 92.00 103 CYS A CA 1
ATOM 856 C C . CYS A 1 103 ? -4.086 -2.571 -7.490 1.00 92.00 103 CYS A C 1
ATOM 858 O O . CYS A 1 103 ? -4.702 -1.667 -6.930 1.00 92.00 103 CYS A O 1
ATOM 860 N N . ASN A 1 104 ? -4.622 -3.217 -8.538 1.00 89.75 104 ASN A N 1
ATOM 861 C CA . ASN A 1 104 ? -5.879 -2.818 -9.203 1.00 89.75 104 ASN A CA 1
ATOM 862 C C . ASN A 1 104 ? -5.904 -1.330 -9.625 1.00 89.75 104 ASN A C 1
ATOM 864 O O . ASN A 1 104 ? -6.950 -0.677 -9.630 1.00 89.75 104 ASN A O 1
ATOM 868 N N . GLN A 1 105 ? -4.739 -0.782 -9.986 1.00 81.06 105 GLN A N 1
ATOM 869 C CA . GLN A 1 105 ? -4.573 0.605 -10.430 1.00 81.06 105 GLN A CA 1
ATOM 870 C C . GLN A 1 105 ? -4.159 0.625 -11.908 1.00 81.06 105 GLN A C 1
ATOM 872 O O . GLN A 1 105 ? -3.009 0.910 -12.219 1.00 81.06 105 GLN A O 1
ATOM 877 N N . PRO A 1 106 ? -5.051 0.315 -12.871 1.00 69.50 106 PRO A N 1
ATOM 878 C CA . PRO A 1 106 ? -4.668 0.198 -14.284 1.00 69.50 106 PRO A CA 1
ATOM 879 C C . PRO A 1 106 ? -4.125 1.506 -14.884 1.00 69.50 106 PRO A C 1
ATOM 881 O O . PRO A 1 106 ? -3.474 1.479 -15.928 1.00 69.50 106 PRO A O 1
ATOM 884 N N . LYS A 1 107 ? -4.392 2.642 -14.229 1.00 69.94 107 LYS A N 1
ATOM 885 C CA . LYS A 1 107 ? -3.904 3.978 -14.571 1.00 69.94 107 LYS A CA 1
ATOM 886 C C . LYS A 1 107 ? -3.323 4.620 -13.309 1.00 69.94 107 LYS A C 1
ATOM 888 O O . LYS A 1 107 ? -3.889 4.454 -12.233 1.00 69.94 107 LYS A O 1
ATOM 893 N N . GLY A 1 108 ? -2.240 5.380 -13.462 1.00 73.69 108 GLY A N 1
ATOM 894 C CA . GLY A 1 108 ? -1.581 6.090 -12.364 1.00 73.69 108 GLY A CA 1
ATOM 895 C C . GLY A 1 108 ? -0.357 5.364 -11.801 1.00 73.69 108 GLY A C 1
ATOM 896 O O . GLY A 1 108 ? -0.247 4.140 -11.859 1.00 73.69 108 GLY A O 1
ATOM 897 N N . PHE A 1 109 ? 0.576 6.158 -11.275 1.00 80.44 109 PHE A N 1
ATOM 898 C CA . PHE A 1 109 ? 1.888 5.696 -10.806 1.00 80.44 109 PHE A CA 1
ATOM 899 C C . PHE A 1 109 ? 2.100 5.936 -9.308 1.00 80.44 109 PHE A C 1
ATOM 901 O O . PHE A 1 109 ? 2.838 5.199 -8.665 1.00 80.44 109 PHE A O 1
ATOM 908 N N . ALA A 1 110 ? 1.406 6.922 -8.731 1.00 81.94 110 ALA A N 1
ATOM 909 C CA . ALA A 1 110 ? 1.664 7.389 -7.373 1.00 81.94 110 ALA A CA 1
ATOM 910 C C . ALA A 1 110 ? 1.483 6.298 -6.307 1.00 81.94 110 ALA A C 1
ATOM 912 O O . ALA A 1 110 ? 2.381 6.093 -5.502 1.00 81.94 110 ALA A O 1
ATOM 913 N N . THR A 1 111 ? 0.355 5.580 -6.301 1.00 87.62 111 THR A N 1
ATOM 914 C CA . THR A 1 111 ? 0.093 4.544 -5.289 1.00 87.62 111 THR A CA 1
ATOM 915 C C . THR A 1 111 ? 1.062 3.353 -5.389 1.00 87.62 111 THR A C 1
ATOM 917 O O . THR A 1 111 ? 1.660 3.029 -4.364 1.00 87.62 111 THR A O 1
ATOM 920 N N . PRO A 1 112 ? 1.302 2.737 -6.570 1.00 90.69 112 PRO A N 1
ATOM 921 C CA . PRO A 1 112 ? 2.337 1.709 -6.707 1.00 90.69 112 PRO A CA 1
ATOM 922 C C . PRO A 1 112 ? 3.730 2.185 -6.267 1.00 90.69 112 PRO A C 1
ATOM 924 O O . PRO A 1 112 ? 4.406 1.488 -5.515 1.00 90.69 112 PRO A O 1
ATOM 927 N N . LEU A 1 113 ? 4.148 3.390 -6.665 1.00 88.50 113 LEU A N 1
ATOM 928 C CA . LEU A 1 113 ? 5.447 3.927 -6.249 1.00 88.50 113 LEU A CA 1
ATOM 929 C C . LEU A 1 113 ? 5.517 4.145 -4.735 1.00 88.50 113 LEU A C 1
ATOM 931 O O . LEU A 1 113 ? 6.531 3.830 -4.129 1.00 88.50 113 LEU A O 1
ATOM 935 N N . THR A 1 114 ? 4.434 4.599 -4.102 1.00 90.19 114 THR A N 1
ATOM 936 C CA . THR A 1 114 ? 4.390 4.734 -2.642 1.00 90.19 114 THR A CA 1
ATOM 937 C C . THR A 1 114 ? 4.542 3.394 -1.931 1.00 90.19 114 THR A C 1
ATOM 939 O O . THR A 1 114 ? 5.277 3.334 -0.953 1.00 90.19 114 THR A O 1
ATOM 942 N N . PHE A 1 115 ? 3.935 2.310 -2.420 1.00 94.25 115 PHE A N 1
ATOM 943 C CA . PHE A 1 115 ? 4.174 0.987 -1.833 1.00 94.25 115 PHE A CA 1
ATOM 944 C C . PHE A 1 115 ? 5.637 0.554 -1.948 1.00 94.25 115 PHE A C 1
ATOM 946 O O . PHE A 1 115 ? 6.191 0.039 -0.978 1.00 94.25 115 PHE A O 1
ATOM 953 N N . LEU A 1 116 ? 6.271 0.784 -3.104 1.00 93.00 116 LEU A N 1
ATOM 954 C CA . LEU A 1 116 ? 7.693 0.494 -3.291 1.00 93.00 116 LEU A CA 1
ATOM 955 C C . LEU A 1 116 ? 8.559 1.317 -2.328 1.00 93.00 116 LEU A C 1
ATOM 957 O O . LEU A 1 116 ? 9.412 0.756 -1.644 1.00 93.00 116 LEU A O 1
ATOM 961 N N . SER A 1 117 ? 8.291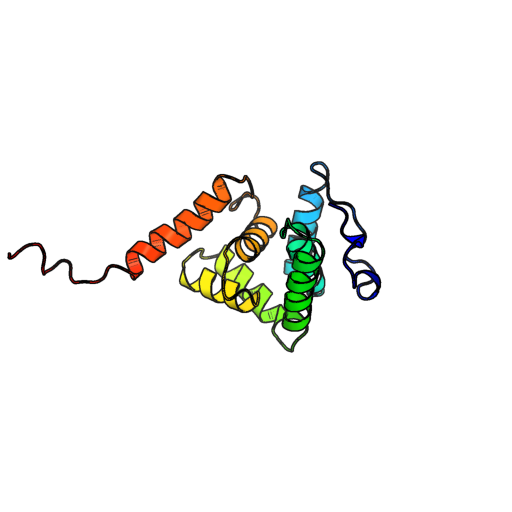 2.617 -2.214 1.00 89.88 117 SER A N 1
ATOM 962 C CA . SER A 1 117 ? 9.001 3.498 -1.289 1.00 89.88 117 SER A 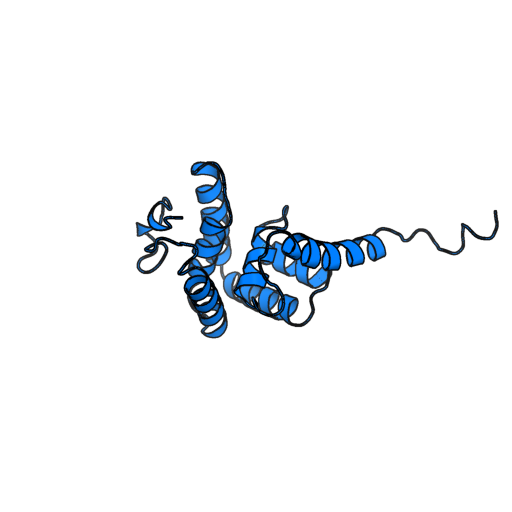CA 1
ATOM 963 C C . SER A 1 117 ? 8.812 3.105 0.173 1.00 89.88 117 SER A C 1
ATOM 965 O O . SER A 1 117 ? 9.778 3.094 0.919 1.00 89.88 117 SER A O 1
ATOM 967 N N . PHE A 1 118 ? 7.602 2.733 0.592 1.00 92.12 118 PHE A N 1
ATOM 968 C CA . PHE A 1 118 ? 7.352 2.257 1.957 1.00 92.12 118 PHE A CA 1
ATOM 969 C C . PHE A 1 118 ? 8.058 0.926 2.241 1.00 92.12 118 PHE A C 1
ATOM 971 O O . PHE A 1 118 ? 8.477 0.662 3.365 1.00 92.12 118 PHE A O 1
ATOM 978 N N . TYR A 1 119 ? 8.185 0.068 1.229 1.00 94.00 119 TYR A N 1
ATOM 979 C CA . TYR A 1 119 ? 8.875 -1.208 1.362 1.00 94.00 119 TYR A CA 1
ATOM 980 C C . TYR A 1 119 ? 10.402 -1.045 1.437 1.00 94.00 119 TYR A C 1
ATOM 982 O O . TYR A 1 119 ? 11.069 -1.759 2.194 1.00 94.00 119 TYR A O 1
ATOM 990 N N . ASN A 1 120 ? 10.957 -0.088 0.688 1.00 89.06 120 ASN A N 1
ATOM 991 C CA . ASN A 1 120 ? 12.389 0.186 0.645 1.00 89.06 120 ASN A CA 1
ATOM 992 C C . ASN A 1 120 ? 12.706 1.696 0.629 1.00 89.06 120 ASN A C 1
ATOM 994 O O . ASN A 1 120 ? 13.158 2.228 -0.387 1.00 89.06 120 ASN A O 1
ATOM 998 N N . PRO A 1 121 ? 12.508 2.400 1.758 1.00 83.12 121 PRO A N 1
ATOM 999 C CA . PRO A 1 121 ? 12.654 3.856 1.804 1.00 83.12 121 PRO A CA 1
ATOM 1000 C C . PRO A 1 121 ? 14.103 4.330 1.633 1.00 83.12 121 PRO A C 1
ATOM 1002 O O . PRO A 1 121 ? 14.323 5.474 1.245 1.00 83.12 121 PRO A O 1
ATOM 1005 N N . ALA A 1 122 ? 15.090 3.462 1.887 1.00 81.44 122 ALA A N 1
ATOM 1006 C CA . ALA A 1 122 ? 16.506 3.776 1.709 1.00 81.44 122 ALA A CA 1
ATOM 1007 C C . ALA A 1 122 ? 16.889 3.913 0.225 1.00 81.44 122 ALA A C 1
ATOM 1009 O O . ALA A 1 122 ? 17.562 4.870 -0.146 1.00 81.44 122 ALA A O 1
ATOM 1010 N N . GLU A 1 123 ? 16.422 2.986 -0.617 1.00 78.31 123 GLU A N 1
ATOM 1011 C CA . GLU A 1 123 ? 16.722 2.971 -2.059 1.00 78.31 123 GLU A CA 1
ATOM 1012 C C . GLU A 1 123 ? 15.676 3.736 -2.886 1.00 78.31 123 GLU A C 1
ATOM 1014 O O . GLU A 1 123 ? 15.957 4.206 -3.985 1.00 78.31 123 GLU A O 1
ATOM 1019 N N . CYS A 1 124 ? 14.447 3.866 -2.376 1.00 77.12 124 CYS A N 1
ATOM 1020 C CA . CYS A 1 124 ? 13.323 4.510 -3.061 1.00 77.12 124 CYS A CA 1
ATOM 1021 C C . CYS A 1 124 ? 12.679 5.612 -2.195 1.00 77.12 124 CYS A C 1
ATOM 1023 O O . CYS A 1 124 ? 11.478 5.541 -1.916 1.00 77.12 124 CYS A O 1
ATOM 1025 N N . PRO A 1 125 ? 13.422 6.644 -1.751 1.00 71.12 125 PRO A N 1
ATOM 1026 C CA . PRO A 1 125 ? 12.900 7.648 -0.827 1.00 71.12 125 PRO A CA 1
ATOM 1027 C C . PRO A 1 125 ? 11.756 8.474 -1.439 1.00 71.12 125 PRO A C 1
ATOM 1029 O O . PRO A 1 125 ? 11.842 8.958 -2.568 1.00 71.12 125 PRO A O 1
ATOM 1032 N N . MET A 1 126 ? 10.704 8.705 -0.649 1.00 63.47 126 MET A N 1
ATOM 1033 C CA . MET A 1 126 ? 9.458 9.390 -1.040 1.00 63.47 126 MET A CA 1
ATOM 1034 C C . MET A 1 126 ? 9.544 10.913 -1.235 1.00 63.47 126 MET A C 1
ATOM 1036 O O . MET A 1 126 ? 8.513 11.555 -1.432 1.00 63.47 126 MET A O 1
ATOM 1040 N N . VAL A 1 127 ? 10.729 11.524 -1.158 1.00 55.56 127 VAL A N 1
ATOM 1041 C CA . VAL A 1 127 ? 10.878 12.976 -1.362 1.00 55.56 127 VAL A CA 1
ATOM 1042 C C . VAL A 1 127 ? 10.263 13.333 -2.717 1.00 55.56 127 VAL A C 1
ATOM 1044 O O . VAL A 1 127 ? 10.599 12.693 -3.706 1.00 55.56 127 VAL A O 1
ATOM 1047 N N . ASP A 1 128 ? 9.366 14.321 -2.786 1.00 48.50 128 ASP A N 1
ATOM 1048 C CA . ASP A 1 128 ? 8.516 14.594 -3.966 1.00 48.50 128 ASP A CA 1
ATOM 1049 C C . ASP A 1 128 ? 9.281 14.772 -5.302 1.00 48.50 128 ASP A C 1
ATOM 1051 O O . ASP A 1 128 ? 8.699 14.639 -6.375 1.00 48.50 128 ASP A O 1
ATOM 1055 N N . LYS A 1 129 ? 10.602 15.006 -5.265 1.00 39.62 129 LYS A N 1
ATOM 1056 C CA . LYS A 1 129 ? 11.489 15.044 -6.446 1.00 39.62 129 LYS A CA 1
ATOM 1057 C C . LYS A 1 129 ? 12.030 13.669 -6.891 1.00 39.62 129 LYS A C 1
ATOM 1059 O O . LYS A 1 129 ? 12.425 13.523 -8.039 1.00 39.62 129 LYS A O 1
ATOM 1064 N N . ASN A 1 130 ? 12.015 12.656 -6.026 1.00 42.94 130 ASN A N 1
ATOM 1065 C CA . ASN A 1 130 ? 12.546 11.307 -6.265 1.00 42.94 130 ASN A CA 1
ATOM 1066 C C . ASN A 1 130 ? 11.466 10.281 -6.649 1.00 42.94 130 ASN A C 1
ATOM 1068 O O . ASN A 1 130 ? 11.785 9.298 -7.311 1.00 42.94 130 ASN A O 1
ATOM 1072 N N . ILE A 1 131 ? 10.181 10.538 -6.362 1.00 47.00 131 ILE A N 1
ATOM 1073 C CA . ILE A 1 131 ? 9.069 9.824 -7.029 1.00 47.00 131 ILE A CA 1
ATOM 1074 C C . ILE A 1 131 ? 9.105 10.114 -8.537 1.00 47.00 131 ILE A C 1
ATOM 1076 O O . ILE A 1 131 ? 8.861 9.215 -9.338 1.00 47.00 131 ILE A O 1
ATOM 1080 N N . ALA A 1 132 ? 9.509 11.331 -8.920 1.00 46.50 132 ALA A N 1
ATOM 1081 C CA . ALA A 1 132 ? 9.836 11.656 -10.301 1.00 46.50 132 ALA A CA 1
ATOM 1082 C C . ALA A 1 132 ? 11.111 10.950 -10.789 1.00 46.50 132 ALA A C 1
ATOM 1084 O O . ALA A 1 132 ? 11.180 10.670 -11.968 1.00 46.50 132 ALA A O 1
ATOM 1085 N N . TYR A 1 133 ? 12.079 10.597 -9.929 1.00 43.31 133 TYR A N 1
ATOM 1086 C CA . TYR A 1 133 ? 13.288 9.849 -10.320 1.00 43.31 133 TYR A CA 1
ATOM 1087 C C . TYR A 1 133 ? 13.043 8.339 -10.492 1.00 43.31 133 TYR A C 1
ATOM 1089 O O . TYR A 1 133 ? 13.514 7.759 -11.457 1.00 43.31 133 TYR A O 1
ATOM 1097 N N . CYS A 1 134 ? 12.260 7.692 -9.621 1.00 47.94 134 CYS A N 1
ATOM 1098 C CA . CYS A 1 134 ? 11.816 6.307 -9.843 1.00 47.94 134 CYS A CA 1
ATOM 1099 C C . CYS A 1 134 ? 10.827 6.227 -11.014 1.00 47.94 134 CYS A C 1
ATOM 1101 O O . CYS A 1 134 ? 10.923 5.322 -11.839 1.00 47.94 134 CYS A O 1
ATOM 1103 N N . GLY A 1 135 ? 9.928 7.213 -11.125 1.00 52.31 135 GLY A N 1
ATOM 1104 C CA . GLY A 1 135 ? 9.125 7.447 -12.322 1.00 52.31 135 GLY A CA 1
ATOM 1105 C C . GLY A 1 135 ? 10.004 7.611 -13.558 1.00 52.31 135 GLY A C 1
ATOM 1106 O O . GLY A 1 135 ? 9.774 6.911 -14.524 1.00 52.31 135 GLY A O 1
ATOM 1107 N N . TYR A 1 136 ? 11.073 8.405 -13.486 1.00 50.88 136 TYR A N 1
ATOM 1108 C CA . TYR A 1 136 ? 12.044 8.629 -14.559 1.00 50.88 136 TYR A CA 1
ATOM 1109 C C . TYR A 1 136 ? 12.882 7.394 -14.890 1.00 50.88 136 TYR A C 1
ATOM 1111 O O . TYR A 1 136 ? 13.122 7.155 -16.056 1.00 50.88 136 TYR A O 1
ATOM 1119 N N . ILE A 1 137 ? 13.304 6.563 -13.932 1.00 54.78 137 ILE A N 1
ATOM 1120 C CA . ILE A 1 137 ? 13.978 5.287 -14.235 1.00 54.78 137 ILE A CA 1
ATOM 1121 C C . ILE A 1 137 ? 13.013 4.357 -14.979 1.00 54.78 137 ILE A C 1
ATOM 1123 O O . ILE A 1 137 ? 13.405 3.690 -15.932 1.00 54.78 137 ILE A O 1
ATOM 1127 N N . ILE A 1 138 ? 11.740 4.327 -14.585 1.00 55.03 138 ILE A N 1
ATOM 1128 C CA . ILE A 1 138 ? 10.723 3.496 -15.239 1.00 55.03 138 ILE A CA 1
ATOM 1129 C C . ILE A 1 138 ? 10.318 4.084 -16.606 1.00 55.03 138 ILE A C 1
ATOM 1131 O O . ILE A 1 138 ? 10.172 3.331 -17.564 1.00 55.03 138 ILE A O 1
ATOM 1135 N N . GLU A 1 139 ? 10.193 5.408 -16.724 1.00 50.34 139 GLU A N 1
ATOM 1136 C CA . GLU A 1 139 ? 9.845 6.154 -17.944 1.00 50.34 139 GLU A CA 1
ATOM 1137 C C . GLU A 1 139 ? 11.004 6.199 -18.950 1.00 50.34 139 GLU A C 1
ATOM 1139 O O . GLU A 1 139 ? 10.789 5.927 -20.125 1.00 50.34 139 GLU A O 1
ATOM 1144 N N . ALA A 1 140 ? 12.247 6.413 -18.516 1.00 50.53 140 ALA A N 1
ATOM 1145 C CA . ALA A 1 140 ? 13.435 6.354 -19.373 1.00 50.53 140 ALA A CA 1
ATOM 1146 C C . ALA A 1 140 ? 13.649 4.947 -19.958 1.00 50.53 140 ALA A C 1
ATOM 1148 O O . ALA A 1 140 ? 14.165 4.808 -21.064 1.00 50.53 140 ALA A O 1
ATOM 1149 N N . ASN A 1 141 ? 13.198 3.898 -19.258 1.00 48.25 141 ASN A N 1
ATOM 1150 C CA . ASN A 1 141 ? 13.128 2.545 -19.812 1.00 48.25 141 ASN A CA 1
ATOM 1151 C C . ASN A 1 141 ? 11.880 2.307 -20.694 1.00 48.25 141 ASN A C 1
ATOM 1153 O O . ASN A 1 141 ? 11.913 1.420 -21.543 1.00 48.25 141 ASN A O 1
ATOM 1157 N N . MET A 1 142 ? 10.797 3.086 -20.548 1.00 43.91 142 MET A N 1
ATOM 1158 C CA . MET A 1 142 ? 9.638 3.060 -21.458 1.00 43.91 142 MET A CA 1
ATOM 1159 C C . MET A 1 142 ? 9.925 3.753 -22.794 1.00 43.91 142 MET A C 1
ATOM 1161 O O . MET A 1 142 ? 9.515 3.231 -23.831 1.00 43.91 142 MET A O 1
ATOM 1165 N N . ASP A 1 143 ? 10.669 4.859 -22.805 1.00 39.50 143 ASP A N 1
ATOM 1166 C CA . ASP A 1 143 ? 11.074 5.542 -24.046 1.00 39.50 143 ASP A CA 1
ATOM 1167 C C . ASP A 1 143 ? 12.000 4.670 -24.912 1.00 39.50 143 ASP A C 1
ATOM 1169 O O . ASP A 1 143 ? 11.980 4.754 -26.139 1.00 39.50 143 ASP A O 1
ATOM 1173 N N . MET A 1 144 ? 12.732 3.736 -24.297 1.00 38.38 144 MET A N 1
ATOM 1174 C CA . MET A 1 144 ? 13.512 2.717 -25.007 1.00 38.38 144 MET A CA 1
ATOM 1175 C C . MET A 1 144 ? 12.651 1.609 -25.647 1.00 38.38 144 MET A C 1
ATOM 1177 O O . MET A 1 144 ? 13.097 0.956 -26.587 1.00 38.38 144 MET A O 1
ATOM 1181 N N . ILE A 1 145 ? 11.426 1.382 -25.156 1.00 37.19 145 ILE A N 1
ATOM 1182 C CA . ILE A 1 145 ? 10.517 0.317 -25.626 1.00 37.19 145 ILE A CA 1
ATOM 1183 C C . ILE A 1 145 ? 9.485 0.858 -26.636 1.00 37.19 145 ILE A C 1
ATOM 1185 O O . ILE A 1 145 ? 8.988 0.104 -27.472 1.00 37.19 145 ILE A O 1
ATOM 1189 N N . ILE A 1 146 ? 9.193 2.165 -26.622 1.00 34.88 146 ILE A N 1
ATOM 1190 C CA . ILE A 1 146 ? 8.216 2.811 -27.524 1.00 34.88 146 ILE A CA 1
ATOM 1191 C C . ILE A 1 146 ? 8.885 3.390 -28.798 1.00 34.88 146 ILE A C 1
ATOM 1193 O O . ILE A 1 146 ? 8.199 3.757 -29.755 1.00 34.88 146 ILE A O 1
ATOM 1197 N N . HIS A 1 147 ? 10.220 3.389 -28.890 1.00 31.89 147 HIS A N 1
ATOM 1198 C CA . HIS A 1 147 ? 10.970 3.807 -30.086 1.00 31.89 147 HIS A CA 1
ATOM 1199 C C . HIS A 1 147 ? 11.798 2.687 -30.729 1.00 31.89 147 HIS A C 1
ATOM 1201 O O . HIS A 1 147 ? 13.011 2.785 -30.890 1.00 31.89 147 HIS A O 1
ATOM 1207 N N . LEU A 1 148 ? 11.103 1.657 -31.215 1.00 34.56 148 LEU A N 1
ATOM 1208 C CA . LEU A 1 148 ? 11.508 0.997 -32.458 1.00 34.56 148 LE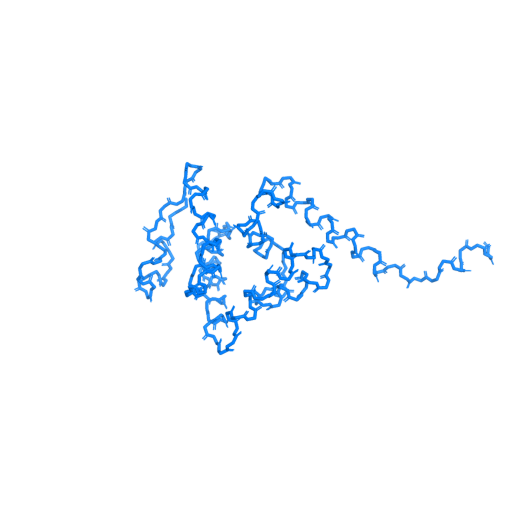U A CA 1
ATOM 1209 C C . LEU A 1 148 ? 10.556 1.433 -33.582 1.00 34.56 148 LEU A C 1
ATOM 1211 O O . LEU A 1 148 ? 9.487 0.852 -33.766 1.00 34.56 148 LEU A O 1
ATOM 1215 N N . PRO A 1 149 ? 10.979 2.424 -34.375 1.00 29.12 149 PRO A N 1
ATOM 1216 C CA . PRO A 1 149 ? 11.280 2.202 -35.773 1.00 29.12 149 PRO A CA 1
ATOM 1217 C C . PRO A 1 149 ? 12.791 2.075 -35.941 1.00 29.12 149 PRO A C 1
ATOM 1219 O O . PRO A 1 149 ? 13.585 2.608 -35.168 1.00 29.12 149 PRO A O 1
ATOM 1222 N N . SER A 1 150 ? 13.178 1.288 -36.932 1.00 37.84 150 SER A N 1
ATOM 1223 C CA . SER A 1 150 ? 14.541 0.834 -37.135 1.00 37.84 150 SER A CA 1
ATOM 1224 C C . SER A 1 150 ? 15.558 1.988 -37.168 1.00 37.84 150 SER A C 1
ATOM 1226 O O . SER A 1 150 ? 15.484 2.895 -37.992 1.00 37.84 150 SER A O 1
ATOM 1228 N N . LEU A 1 151 ? 16.605 1.895 -36.345 1.00 33.97 151 LEU A N 1
ATOM 1229 C CA . LEU A 1 151 ? 17.824 2.714 -36.469 1.00 33.97 151 LEU A CA 1
ATOM 1230 C C . LEU A 1 151 ? 18.599 2.451 -37.785 1.00 33.97 151 LEU A C 1
ATOM 1232 O O . LEU A 1 151 ? 19.725 2.910 -37.943 1.00 33.97 151 LEU A O 1
ATOM 1236 N N . ARG A 1 152 ? 18.007 1.718 -38.741 1.00 34.09 152 ARG A N 1
ATOM 1237 C CA . ARG A 1 152 ? 18.523 1.501 -40.097 1.00 34.09 152 ARG A CA 1
ATOM 1238 C C . ARG A 1 152 ? 17.863 2.385 -41.161 1.00 34.09 152 ARG A C 1
ATOM 1240 O O . ARG A 1 152 ? 18.390 2.435 -42.259 1.00 34.09 152 ARG A O 1
ATOM 1247 N N . GLU A 1 153 ? 16.784 3.108 -40.857 1.00 41.59 153 GLU A N 1
ATOM 1248 C CA . GLU A 1 153 ? 16.074 3.942 -41.850 1.00 41.59 153 GLU A CA 1
ATOM 1249 C C . GLU A 1 153 ? 16.391 5.447 -41.771 1.00 41.59 153 GLU A C 1
ATOM 1251 O O . GLU A 1 153 ? 15.862 6.220 -42.560 1.00 41.59 153 GLU A O 1
ATOM 1256 N N . VAL A 1 154 ? 17.281 5.884 -40.870 1.00 43.66 154 VAL A N 1
ATOM 1257 C CA . VAL A 1 154 ? 17.665 7.311 -40.727 1.00 43.66 154 VAL A CA 1
ATOM 1258 C C . VAL A 1 154 ? 19.118 7.579 -41.158 1.00 43.66 154 VAL A C 1
ATOM 1260 O O . VAL A 1 154 ? 19.617 8.691 -41.026 1.00 43.66 154 VAL A O 1
ATOM 1263 N N . MET A 1 155 ? 19.818 6.578 -41.701 1.00 33.66 155 MET A N 1
ATOM 1264 C CA . MET A 1 155 ? 21.196 6.743 -42.192 1.00 33.6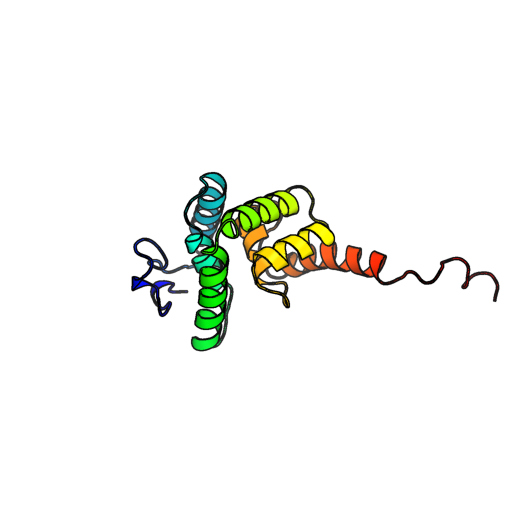6 155 MET A CA 1
ATOM 1265 C C . MET A 1 155 ? 21.385 6.522 -43.700 1.00 33.66 155 MET A C 1
ATOM 1267 O O . MET A 1 155 ? 22.493 6.744 -44.172 1.00 33.66 155 MET A O 1
ATOM 1271 N N . ASP A 1 156 ? 20.334 6.181 -44.454 1.00 42.78 156 ASP A N 1
ATOM 1272 C CA . ASP A 1 156 ? 20.392 5.982 -45.916 1.00 42.78 156 ASP A CA 1
ATOM 1273 C C . ASP A 1 156 ? 19.277 6.749 -46.671 1.00 42.78 156 ASP A C 1
ATOM 1275 O O . ASP A 1 156 ? 18.663 6.224 -47.602 1.00 42.78 156 ASP A O 1
ATOM 1279 N N . GLY A 1 157 ? 18.998 7.999 -46.279 1.00 38.09 157 GLY A N 1
ATOM 1280 C CA . GLY A 1 157 ? 18.051 8.891 -46.969 1.00 38.09 157 GLY A CA 1
ATOM 1281 C C . GLY A 1 157 ? 18.495 10.343 -46.975 1.00 38.09 157 GLY A C 1
ATOM 1282 O O . GLY A 1 157 ? 18.682 10.885 -45.864 1.00 38.09 157 GLY A O 1
#

Secondary structure (DSSP, 8-state):
-BGGGSTTGGGSTTSS--B--TTTHHHHHHHHHHHHHTT--THHHHHHHHHH--S-HHHHHHHHHHHHHHHTSTTHHHHHHHHHHHHHHS--HHHHHHHHHHTT-SS-SHHHHHHHHHH-TTTS---TTTHHHHHHHHHHHHHHHH--S-TTSSS--

Foldseek 3Di:
DQQCLQPCVVVPPPPSHDDDDPVCVLVLLVVLQVCLVVVHDPVSLLSLQLVQDPDDSVVSNVLSVVQNVQCPPPCLVVQLSVLLVVCLVPVEQVSQCSNCVSSVNNDDDRSSLSSNCSNPVPVQPVDVVRSVVSVCRHVVRVVVVVDDDDPVPPPPD